Protein AF-W7E4Y6-F1 (afdb_monomer_lite)

Foldseek 3Di:
DDDDDDDDDDDDDDDDDDPDPDDPDPDPPDPPQPADPDAWPVCVVVVHDFCRGPPATPVCVVVVHDGHHDDPPVVVVVVVVVVVVVVVVVVVVVVVVVVVVVVVVVVVVVVVVVPPPPDPDDVVVVVVVVVVVVVVVVVVPD

InterPro domains:
  IPR001138 Zn(2)Cys(6) fungal-type DNA-binding domain [PF00172] (38-75)
  IPR001138 Zn(2)Cys(6) fungal-type DNA-binding domain [PS50048] (39-69)
  IPR001138 Zn(2)Cys(6) fungal-type DNA-binding domain [SM00066] (34-78)
  IPR001138 Zn(2)Cys(6) fungal-type DNA-binding domain [cd00067] (36-59)
  IPR036864 Zn(2)-C6 fungal-type DNA-binding domain superfamily [G3DSA:4.10.240.10] (31-83)
  IPR036864 Zn(2)-C6 fungal-type DNA-binding domain superfamily [SSF57701] (33-73)

pLDDT: mean 73.57, std 16.07, range [37.97, 97.25]

Radius of gyration: 43.71 Å; chains: 1; bounding box: 119×36×111 Å

Sequence (142 aa):
MESRSRPGAKVATPRLRRPNQQTVLPKPPRIRSETVDKACNRCRKRKTKCSRTRPRCINGGMQDLKCSYDEKRSNRLKEFINLIIIIYTLTTLLNGVSVDLETSRKRIKDALKDFKDDTPLTPSVLIKLISKRLRRALYFYK

Organism: Bipolaris victoriae (strain FI3) (NCBI:txid930091)

Structure (mmCIF, N/CA/C/O backbone):
data_AF-W7E4Y6-F1
#
_entry.id   AF-W7E4Y6-F1
#
loop_
_atom_site.group_PDB
_atom_site.id
_atom_site.type_symbol
_atom_site.label_atom_id
_atom_site.label_alt_id
_atom_site.label_comp_id
_atom_site.label_asym_id
_atom_site.label_entity_id
_atom_site.label_seq_id
_atom_site.pdbx_PDB_ins_code
_atom_site.Cartn_x
_atom_site.Cartn_y
_atom_site.Cartn_z
_atom_site.occupancy
_atom_site.B_iso_or_equiv
_atom_site.auth_seq_id
_atom_site.auth_comp_id
_atom_site.auth_asym_id
_atom_site.auth_atom_id
_atom_site.pdbx_PDB_model_num
ATOM 1 N N . MET A 1 1 ? 70.307 7.170 -49.852 1.00 37.97 1 MET A N 1
ATOM 2 C CA . MET A 1 1 ? 69.498 8.260 -49.266 1.00 37.97 1 MET A CA 1
ATOM 3 C C . MET A 1 1 ? 68.071 8.101 -49.769 1.00 37.97 1 MET A C 1
ATOM 5 O O . MET A 1 1 ? 67.833 8.299 -50.951 1.00 37.97 1 MET A O 1
ATOM 9 N N . GLU A 1 2 ? 67.166 7.639 -48.905 1.00 46.28 2 GLU A N 1
ATOM 10 C CA . GLU A 1 2 ? 65.756 7.360 -49.218 1.00 46.28 2 GLU A CA 1
ATOM 11 C C . GLU A 1 2 ? 64.914 8.635 -49.347 1.00 46.28 2 GLU A C 1
ATOM 13 O O . GLU A 1 2 ? 64.862 9.474 -48.445 1.00 46.28 2 GLU A O 1
ATOM 18 N N . SER A 1 3 ? 64.205 8.751 -50.466 1.00 45.22 3 SER A N 1
ATOM 19 C CA . SER A 1 3 ? 63.236 9.800 -50.769 1.00 45.22 3 SER A CA 1
ATOM 20 C C . SER A 1 3 ? 61.889 9.499 -50.100 1.00 45.22 3 SER A C 1
ATOM 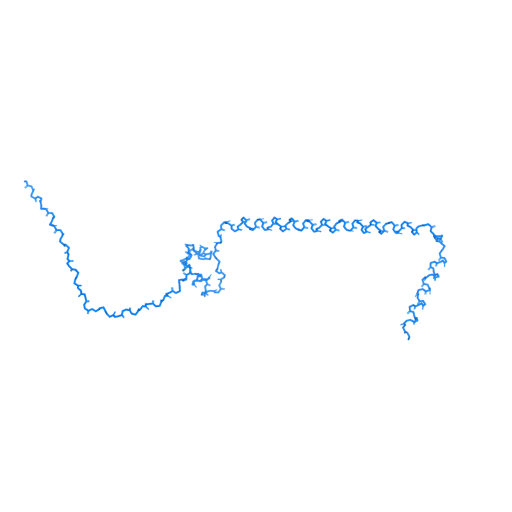22 O O . SER A 1 3 ? 61.088 8.689 -50.565 1.00 45.22 3 SER A O 1
ATOM 24 N N . ARG A 1 4 ? 61.612 10.180 -48.981 1.00 51.44 4 ARG A N 1
ATOM 25 C CA . ARG A 1 4 ? 60.307 10.136 -48.303 1.00 51.44 4 ARG A CA 1
ATOM 26 C C . ARG A 1 4 ? 59.247 10.854 -49.145 1.00 51.44 4 ARG A C 1
ATOM 28 O O . ARG A 1 4 ? 59.240 12.081 -49.233 1.00 51.44 4 ARG A O 1
ATOM 35 N N . SER A 1 5 ? 58.333 10.088 -49.733 1.00 58.53 5 SER A N 1
ATOM 36 C CA . SER A 1 5 ? 57.146 10.607 -50.423 1.00 58.53 5 SER A CA 1
ATOM 37 C C . SER A 1 5 ? 56.199 11.281 -49.421 1.00 58.53 5 SER A C 1
ATOM 39 O O . SER A 1 5 ? 55.774 10.661 -48.445 1.00 58.53 5 SER A O 1
ATOM 41 N N . ARG A 1 6 ? 55.881 12.565 -49.635 1.00 63.62 6 ARG A N 1
ATOM 42 C CA . ARG A 1 6 ? 54.922 13.318 -48.807 1.00 63.62 6 ARG A CA 1
ATOM 43 C C . ARG A 1 6 ? 53.494 12.788 -49.027 1.00 63.62 6 ARG A C 1
ATOM 45 O O . ARG A 1 6 ? 53.121 12.569 -50.178 1.00 63.62 6 ARG A O 1
ATOM 52 N N . PRO A 1 7 ? 52.658 12.649 -47.982 1.00 59.62 7 PRO A N 1
ATOM 53 C CA . PRO A 1 7 ? 51.240 12.353 -48.163 1.00 59.62 7 PRO A CA 1
ATOM 54 C C . PRO A 1 7 ? 50.543 13.539 -48.845 1.00 59.62 7 PRO A C 1
ATOM 56 O O . PRO A 1 7 ? 50.613 14.666 -48.355 1.00 59.62 7 PRO A O 1
ATOM 59 N N . GLY A 1 8 ? 49.892 13.288 -49.982 1.00 64.75 8 GLY A N 1
ATOM 60 C CA . GLY A 1 8 ? 49.150 14.294 -50.744 1.00 64.75 8 GLY A CA 1
ATOM 61 C C . GLY A 1 8 ? 48.036 14.964 -49.928 1.00 64.75 8 GLY A C 1
ATOM 62 O O . GLY A 1 8 ? 47.404 14.341 -49.070 1.00 64.75 8 GLY A O 1
ATOM 63 N N . ALA A 1 9 ? 47.801 16.250 -50.194 1.00 74.19 9 ALA A N 1
ATOM 64 C CA . ALA A 1 9 ? 46.761 17.040 -49.544 1.00 74.19 9 ALA A CA 1
ATOM 65 C C . ALA A 1 9 ? 45.365 16.446 -49.813 1.00 74.19 9 ALA A C 1
ATOM 67 O O . ALA A 1 9 ? 44.990 16.194 -50.958 1.00 74.19 9 ALA A O 1
ATOM 68 N N . LYS A 1 10 ? 44.575 16.230 -48.754 1.00 69.81 10 LYS A N 1
ATOM 69 C CA . LYS A 1 10 ? 43.187 15.764 -48.869 1.00 69.81 10 LYS A CA 1
ATOM 70 C C . LYS A 1 10 ? 42.288 16.942 -49.239 1.00 69.81 10 LYS A C 1
ATOM 72 O O . LYS A 1 10 ? 42.094 17.844 -48.430 1.00 69.81 10 LYS A O 1
ATOM 77 N N . VAL A 1 11 ? 41.727 16.914 -50.444 1.00 76.50 11 VAL A N 1
ATOM 78 C CA . VAL A 1 11 ? 40.725 17.888 -50.901 1.00 76.50 11 VAL A CA 1
ATOM 79 C C . VAL A 1 11 ? 39.331 17.387 -50.522 1.00 76.50 11 VAL A C 1
ATOM 81 O O . VAL A 1 11 ? 39.008 16.215 -50.721 1.00 76.50 11 VAL A O 1
ATOM 84 N N . ALA A 1 12 ? 38.498 18.263 -49.958 1.00 76.88 12 ALA A N 1
ATOM 85 C CA . ALA A 1 12 ? 37.104 17.946 -49.665 1.00 76.88 12 ALA A CA 1
ATOM 86 C C . ALA A 1 12 ? 36.326 17.753 -50.977 1.00 76.88 12 ALA A C 1
ATOM 88 O O . ALA A 1 12 ? 36.224 18.671 -51.787 1.00 76.88 12 ALA A O 1
ATOM 89 N N . THR A 1 13 ? 35.764 16.565 -51.193 1.00 71.31 13 THR A N 1
ATOM 90 C CA . THR A 1 13 ? 34.900 16.290 -52.347 1.00 71.31 13 THR A CA 1
ATOM 91 C C . THR A 1 13 ? 33.547 16.998 -52.171 1.00 71.31 13 THR A C 1
ATOM 93 O O . THR A 1 13 ? 32.892 16.805 -51.140 1.00 71.31 13 THR A O 1
ATOM 96 N N . PRO A 1 14 ? 33.085 17.806 -53.146 1.00 77.69 14 PRO A N 1
ATOM 97 C CA . PRO A 1 14 ? 31.767 18.431 -53.097 1.00 77.69 14 PRO A CA 1
ATOM 98 C C . PRO A 1 14 ? 30.652 17.382 -53.029 1.00 77.69 14 PRO A C 1
ATOM 100 O O . PRO A 1 14 ? 30.657 16.391 -53.760 1.00 77.69 14 PRO A O 1
ATOM 103 N N . ARG A 1 15 ? 29.669 17.593 -52.147 1.00 71.00 15 ARG A N 1
ATOM 104 C CA . ARG A 1 15 ? 28.521 16.687 -52.016 1.00 71.00 15 ARG A CA 1
ATOM 105 C C . ARG A 1 15 ? 27.654 16.771 -53.276 1.00 71.00 15 ARG A C 1
ATOM 107 O O . ARG A 1 15 ? 26.927 17.746 -53.450 1.00 71.00 15 ARG A O 1
ATOM 114 N N . LEU A 1 16 ? 27.688 15.738 -54.119 1.00 71.31 16 LEU A N 1
ATOM 115 C CA . LEU A 1 16 ? 26.739 15.584 -55.225 1.00 71.31 16 LEU A CA 1
ATOM 116 C C . LEU A 1 16 ? 25.310 15.506 -54.661 1.00 71.31 16 LEU A C 1
ATOM 118 O O . LEU A 1 16 ? 24.989 14.628 -53.853 1.00 71.31 16 LEU A O 1
ATOM 122 N N . ARG A 1 17 ? 24.447 16.444 -55.068 1.00 64.75 17 ARG A N 1
ATOM 123 C CA . ARG A 1 17 ? 23.012 16.424 -54.753 1.00 64.75 17 ARG A CA 1
ATOM 124 C C . ARG A 1 17 ? 22.405 15.197 -55.437 1.00 64.75 17 ARG A C 1
ATOM 126 O O . ARG A 1 17 ? 22.315 15.157 -56.658 1.00 64.75 17 ARG A O 1
ATOM 133 N N . ARG A 1 18 ? 22.003 14.184 -54.663 1.00 65.25 18 ARG A N 1
ATOM 134 C CA . ARG A 1 18 ? 21.242 13.044 -55.197 1.00 65.25 18 ARG A CA 1
ATOM 135 C C . ARG A 1 18 ? 19.856 13.532 -55.648 1.00 65.25 18 ARG A C 1
ATOM 137 O O . ARG A 1 18 ? 19.141 14.082 -54.805 1.00 65.25 18 ARG A O 1
ATOM 144 N N . PRO A 1 19 ? 19.439 13.309 -56.906 1.00 57.91 19 PRO A N 1
ATOM 145 C CA . PRO A 1 19 ? 18.101 13.649 -57.373 1.00 57.91 19 PRO A CA 1
ATOM 146 C C . PRO A 1 19 ? 17.118 12.552 -56.951 1.00 57.91 19 PRO A C 1
ATOM 148 O O . PRO A 1 19 ? 16.643 11.784 -57.774 1.00 57.91 19 PRO A O 1
ATOM 151 N N . ASN A 1 20 ? 16.872 12.422 -55.645 1.00 55.16 20 ASN A N 1
ATOM 152 C CA . ASN A 1 20 ? 15.672 11.757 -55.137 1.00 55.16 20 ASN A CA 1
ATOM 153 C C . ASN A 1 20 ? 15.458 12.088 -53.653 1.00 55.16 20 ASN A C 1
ATOM 155 O O . ASN A 1 20 ? 15.542 11.230 -52.776 1.00 55.16 20 ASN A O 1
ATOM 159 N N . GLN A 1 21 ? 15.223 13.363 -53.345 1.00 57.75 21 GLN A N 1
ATOM 160 C CA . GLN A 1 21 ? 14.550 13.717 -52.096 1.00 57.75 21 GLN A CA 1
ATOM 161 C C . GLN A 1 21 ? 13.046 13.610 -52.339 1.00 57.75 21 GLN A C 1
ATOM 163 O O . GLN A 1 21 ? 12.334 14.607 -52.378 1.00 57.75 21 GLN A O 1
ATOM 168 N N . GLN A 1 22 ? 12.581 12.375 -52.550 1.00 54.44 22 GLN A N 1
ATOM 169 C CA . GLN A 1 22 ? 11.174 12.054 -52.384 1.00 54.44 22 GLN A CA 1
ATOM 170 C C . GLN A 1 22 ? 10.773 12.465 -50.972 1.00 54.44 22 GLN A C 1
ATOM 172 O O . GLN A 1 22 ? 11.408 12.093 -49.984 1.00 54.44 22 GLN A O 1
ATOM 177 N N . THR A 1 23 ? 9.742 13.292 -50.939 1.00 56.50 23 THR A N 1
ATOM 178 C CA . THR A 1 23 ? 8.997 13.822 -49.810 1.00 56.50 23 THR A CA 1
ATOM 179 C C . THR A 1 23 ? 8.920 12.803 -48.673 1.00 56.50 23 THR A C 1
ATOM 181 O O . THR A 1 23 ? 8.061 11.923 -48.657 1.00 56.50 23 THR A O 1
ATOM 184 N N . VAL A 1 24 ? 9.837 12.893 -47.704 1.00 55.28 24 VAL A N 1
ATOM 185 C CA . VAL A 1 24 ? 9.720 12.121 -46.467 1.00 55.28 24 VAL A CA 1
ATOM 186 C C . VAL A 1 24 ? 8.616 12.795 -45.670 1.00 55.28 24 VAL A C 1
ATOM 188 O O . VAL A 1 24 ? 8.847 13.797 -44.995 1.00 55.28 24 VAL A O 1
ATOM 191 N N . LEU A 1 25 ? 7.403 12.258 -45.804 1.00 64.31 25 LEU A N 1
ATOM 192 C CA . LEU A 1 25 ? 6.271 12.548 -44.932 1.00 64.31 25 LEU A CA 1
ATOM 193 C C . LEU A 1 25 ? 6.784 12.601 -43.478 1.00 64.31 25 LEU A C 1
ATOM 1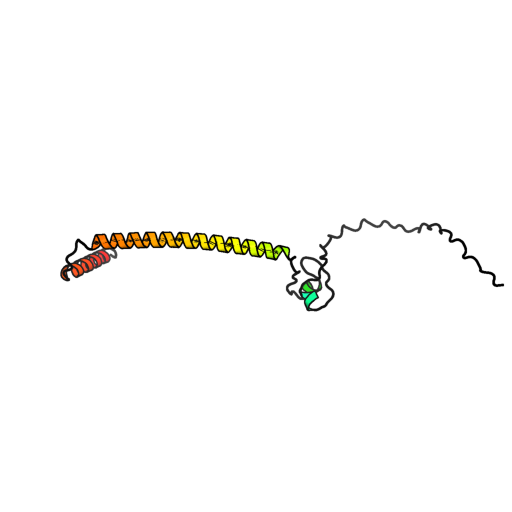95 O O . LEU A 1 25 ? 7.543 11.698 -43.095 1.00 64.31 25 LEU A O 1
ATOM 199 N N . PRO A 1 26 ? 6.432 13.616 -42.663 1.00 58.03 26 PRO A N 1
ATOM 200 C CA . PRO A 1 26 ? 6.857 13.656 -41.272 1.00 58.03 26 PRO A CA 1
ATOM 201 C C . PRO A 1 26 ? 6.419 12.356 -40.604 1.00 58.03 26 PRO A C 1
ATOM 203 O O . PRO A 1 26 ? 5.233 12.057 -40.474 1.00 58.03 26 PRO A O 1
ATOM 206 N N . LYS A 1 27 ? 7.412 11.541 -40.242 1.00 61.69 27 LYS A N 1
ATOM 207 C CA . LYS A 1 27 ? 7.200 10.281 -39.539 1.00 61.69 27 LYS A CA 1
ATOM 208 C C . LYS A 1 27 ? 6.370 10.616 -38.297 1.00 61.69 27 LYS A C 1
ATOM 210 O O . LYS A 1 27 ? 6.805 11.497 -37.549 1.00 61.69 27 LYS A O 1
ATOM 215 N N . PRO A 1 28 ? 5.210 9.971 -38.073 1.00 61.31 28 PRO A N 1
ATOM 216 C CA . PRO A 1 28 ? 4.372 10.299 -36.930 1.00 61.31 28 PRO A CA 1
ATOM 217 C C . PRO A 1 28 ? 5.225 10.219 -35.661 1.00 61.31 28 PRO A C 1
ATOM 219 O O . PRO A 1 28 ? 6.093 9.333 -35.578 1.00 61.31 28 PRO A O 1
ATOM 222 N N . PRO A 1 29 ? 5.050 11.150 -34.705 1.00 60.00 29 PRO A N 1
ATOM 223 C CA . PRO A 1 29 ? 5.835 11.162 -33.485 1.00 60.00 29 PRO A CA 1
ATOM 224 C C . PRO A 1 29 ? 5.677 9.797 -32.832 1.00 60.00 29 PRO A C 1
ATOM 226 O O . PRO A 1 29 ? 4.599 9.423 -32.375 1.00 60.00 29 PRO A O 1
ATOM 229 N N . ARG A 1 30 ? 6.756 9.006 -32.844 1.00 60.03 30 ARG A N 1
ATOM 230 C CA . ARG A 1 30 ? 6.790 7.750 -32.105 1.00 60.03 30 ARG A CA 1
ATOM 231 C C . ARG A 1 30 ? 6.505 8.132 -30.664 1.00 60.03 30 ARG A C 1
ATOM 233 O O . ARG A 1 30 ? 7.312 8.853 -30.076 1.00 60.03 30 ARG A O 1
ATOM 240 N N . ILE A 1 31 ? 5.370 7.674 -30.134 1.00 54.72 31 ILE A N 1
ATOM 241 C CA . ILE A 1 31 ? 5.071 7.704 -28.704 1.00 54.72 31 ILE A CA 1
ATOM 242 C C . ILE A 1 31 ? 6.320 7.134 -28.046 1.00 54.72 31 ILE A C 1
ATOM 244 O O . ILE A 1 31 ? 6.647 5.960 -28.235 1.00 54.72 31 ILE A O 1
ATOM 248 N N . ARG A 1 32 ? 7.111 8.006 -27.415 1.00 52.25 32 ARG A N 1
ATOM 249 C CA . ARG A 1 32 ? 8.377 7.617 -26.807 1.00 52.25 32 ARG A CA 1
ATOM 250 C C . ARG A 1 32 ? 7.995 6.705 -25.658 1.00 52.25 32 ARG A C 1
ATOM 252 O O . ARG A 1 32 ? 7.616 7.181 -24.596 1.00 52.25 32 ARG A O 1
ATOM 259 N N . SER A 1 33 ? 8.035 5.394 -25.888 1.00 59.06 33 SER A N 1
ATOM 260 C CA . SER A 1 33 ? 7.956 4.431 -24.803 1.00 59.06 33 SER A CA 1
ATOM 261 C C . SER A 1 33 ? 9.085 4.795 -23.854 1.00 59.06 33 SER A C 1
ATOM 263 O O . SER A 1 33 ? 10.243 4.780 -24.274 1.00 59.06 33 SER A O 1
ATOM 265 N N . GLU A 1 34 ? 8.750 5.184 -22.631 1.00 63.41 34 GLU A N 1
ATOM 266 C CA . GLU A 1 34 ? 9.721 5.532 -21.602 1.00 63.41 34 GLU A CA 1
ATOM 267 C C . GLU A 1 34 ? 10.714 4.369 -21.467 1.00 63.41 34 GLU A C 1
ATOM 269 O O . GLU A 1 34 ? 10.371 3.281 -20.991 1.00 63.41 34 GLU A O 1
ATOM 274 N N . THR A 1 35 ? 11.926 4.551 -21.991 1.00 66.00 35 THR A N 1
ATOM 275 C CA . THR A 1 35 ? 12.969 3.531 -21.933 1.00 66.00 35 THR A CA 1
ATOM 276 C C . THR A 1 35 ? 13.655 3.642 -20.588 1.00 66.00 35 THR A C 1
ATOM 278 O O . THR A 1 35 ? 14.185 4.694 -20.242 1.00 66.00 35 THR A O 1
ATOM 281 N N . VAL A 1 36 ? 13.649 2.558 -19.821 1.00 70.50 36 VAL A N 1
ATOM 282 C CA . VAL A 1 36 ? 14.334 2.511 -18.524 1.00 70.50 36 VAL A CA 1
ATOM 283 C C . VAL A 1 36 ? 15.810 2.187 -18.752 1.00 70.50 36 VAL A C 1
ATOM 285 O O . VAL A 1 36 ? 16.126 1.331 -19.569 1.00 70.50 36 VAL A O 1
ATOM 288 N N . ASP A 1 37 ? 16.736 2.790 -18.008 1.00 74.12 37 ASP A N 1
ATOM 289 C CA . ASP A 1 37 ? 18.170 2.468 -18.148 1.00 74.12 37 ASP A CA 1
ATOM 290 C C . ASP A 1 37 ? 18.513 1.060 -17.644 1.00 74.12 37 ASP A C 1
ATOM 292 O O . ASP A 1 37 ? 19.467 0.422 -18.092 1.00 74.12 37 ASP A O 1
ATOM 296 N N . LYS A 1 38 ? 17.711 0.543 -16.709 1.00 83.06 38 LYS A N 1
ATOM 297 C CA . LYS A 1 38 ? 17.919 -0.756 -16.070 1.00 83.06 38 LYS A CA 1
ATOM 298 C C . LYS A 1 38 ? 17.040 -1.830 -16.697 1.00 83.06 38 LYS A C 1
ATOM 300 O O . LYS A 1 38 ? 15.873 -1.608 -17.009 1.00 83.06 38 LYS A O 1
ATOM 305 N N . ALA A 1 39 ? 17.603 -3.028 -16.835 1.00 89.19 39 ALA A N 1
ATOM 306 C CA . ALA A 1 39 ? 16.827 -4.219 -17.158 1.00 89.19 39 ALA A CA 1
ATOM 307 C C . ALA A 1 39 ? 15.820 -4.524 -16.036 1.00 89.19 39 ALA A C 1
ATOM 309 O O . ALA A 1 39 ? 16.111 -4.295 -14.862 1.00 89.19 39 ALA A O 1
ATOM 310 N N . CYS A 1 40 ? 14.658 -5.078 -16.388 1.00 90.00 40 CYS A N 1
ATOM 311 C CA . CYS A 1 40 ? 13.704 -5.557 -15.392 1.00 90.00 40 CYS A CA 1
ATOM 312 C C . CYS A 1 40 ? 14.300 -6.712 -14.567 1.00 90.00 40 CYS A C 1
ATOM 314 O O . CYS A 1 40 ? 15.212 -7.422 -15.011 1.00 90.00 40 CYS A O 1
ATOM 316 N N . ASN A 1 41 ? 13.739 -6.951 -13.383 1.00 88.56 41 ASN A N 1
ATOM 317 C CA . ASN A 1 41 ? 14.237 -7.934 -12.418 1.00 88.56 41 ASN A CA 1
ATOM 318 C C . ASN A 1 41 ? 14.295 -9.344 -12.998 1.00 88.56 41 ASN A C 1
ATOM 320 O O . ASN A 1 41 ? 15.206 -10.116 -12.707 1.00 88.56 41 ASN A O 1
ATOM 324 N N . ARG A 1 42 ? 13.355 -9.668 -13.883 1.00 88.62 42 ARG A N 1
ATOM 325 C CA . ARG A 1 42 ? 13.284 -10.965 -14.545 1.00 88.62 42 ARG A CA 1
ATOM 326 C C . ARG A 1 42 ? 14.394 -11.166 -15.568 1.00 88.62 42 ARG A C 1
ATOM 328 O O . ARG A 1 42 ? 15.086 -12.177 -15.511 1.00 88.62 42 ARG A O 1
ATOM 335 N N . CYS A 1 43 ? 14.588 -10.206 -16.471 1.00 90.25 43 CYS A N 1
ATOM 336 C CA . CYS A 1 43 ? 15.681 -10.250 -17.441 1.00 90.25 43 CYS A CA 1
ATOM 337 C C . CYS A 1 43 ? 17.041 -10.262 -16.737 1.00 90.25 43 CYS A C 1
ATOM 339 O O . CYS A 1 43 ? 17.937 -10.965 -17.192 1.00 90.25 43 CYS A O 1
ATOM 341 N N . ARG A 1 44 ? 17.175 -9.557 -15.602 1.00 89.38 44 ARG A N 1
ATOM 342 C CA . ARG A 1 44 ? 18.387 -9.601 -14.776 1.00 89.38 44 ARG A CA 1
ATOM 343 C C . ARG A 1 44 ? 18.624 -10.990 -14.181 1.00 89.38 44 ARG A C 1
ATOM 345 O O . ARG A 1 44 ? 19.712 -11.526 -14.346 1.00 89.38 44 ARG A O 1
ATOM 352 N N . LYS A 1 45 ? 17.605 -11.597 -13.558 1.00 88.69 45 LYS A N 1
ATOM 353 C CA . LYS A 1 45 ? 17.681 -12.962 -13.001 1.00 88.69 45 LYS A CA 1
ATOM 354 C C . LYS A 1 45 ? 17.996 -14.012 -14.071 1.00 88.69 45 LYS A C 1
ATOM 356 O O . LYS A 1 45 ? 18.809 -14.892 -13.833 1.00 88.69 45 LYS A O 1
ATOM 361 N N . ARG A 1 46 ? 17.389 -13.894 -15.256 1.00 88.94 46 ARG A N 1
ATOM 362 C CA . ARG A 1 46 ? 17.610 -14.807 -16.390 1.00 88.94 46 ARG A CA 1
ATOM 363 C C . ARG A 1 46 ? 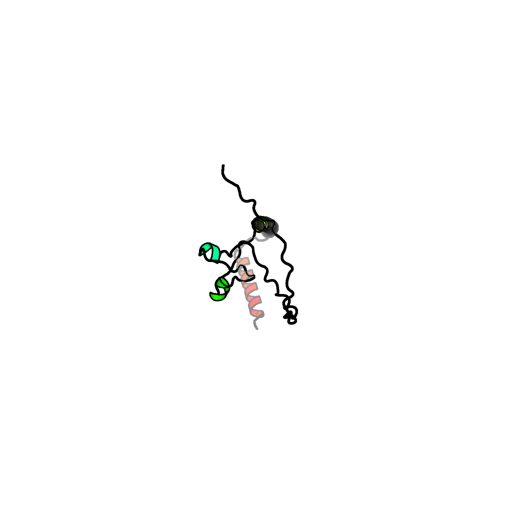18.861 -14.487 -17.216 1.00 88.94 46 ARG A C 1
ATOM 365 O O . ARG A 1 46 ? 19.153 -15.222 -18.147 1.00 88.94 46 ARG A O 1
ATOM 372 N N . LYS A 1 47 ? 19.570 -13.391 -16.915 1.00 89.12 47 LYS A N 1
ATOM 373 C CA . LYS A 1 47 ? 20.721 -12.885 -17.686 1.00 89.12 47 LYS A CA 1
ATOM 374 C C . LYS A 1 47 ? 20.438 -12.722 -19.194 1.00 89.12 47 LYS A C 1
ATOM 376 O O . LYS A 1 47 ? 21.326 -12.862 -20.023 1.00 89.12 47 LYS A O 1
ATOM 381 N N . THR A 1 48 ? 19.198 -12.389 -19.557 1.00 89.50 48 THR A N 1
ATOM 382 C CA . THR A 1 48 ? 18.763 -12.184 -20.955 1.00 89.50 48 THR A CA 1
ATOM 383 C C . THR A 1 48 ? 18.652 -10.699 -21.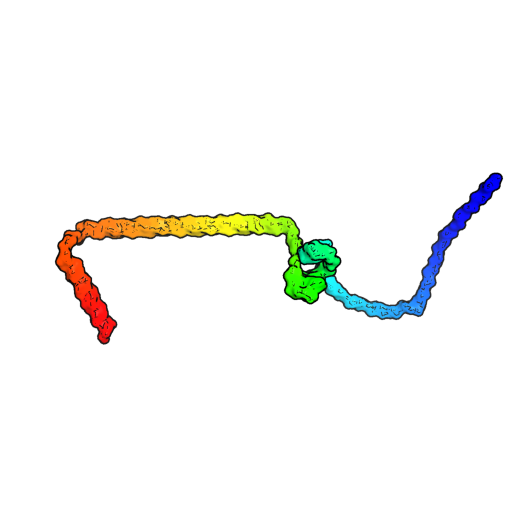302 1.00 89.50 48 THR A C 1
ATOM 385 O O . THR A 1 48 ? 18.330 -9.885 -20.431 1.00 89.50 48 THR A O 1
ATOM 388 N N . LYS A 1 49 ? 18.795 -10.340 -22.586 1.00 88.69 49 LYS A N 1
ATOM 389 C CA . LYS A 1 49 ? 18.603 -8.962 -23.076 1.00 88.69 49 LYS A CA 1
ATOM 390 C C . LYS A 1 49 ? 17.190 -8.450 -22.754 1.00 88.69 49 LYS A C 1
ATOM 392 O O . LYS A 1 49 ? 16.201 -9.088 -23.100 1.00 88.69 49 LYS A O 1
ATOM 397 N N . CYS A 1 50 ? 17.092 -7.299 -22.087 1.00 89.62 50 CYS A N 1
ATOM 398 C CA . CYS A 1 50 ? 15.819 -6.653 -21.751 1.00 89.62 50 CYS A CA 1
ATOM 399 C C . CYS A 1 50 ? 15.483 -5.575 -22.786 1.00 89.62 50 CYS A C 1
ATOM 401 O O . CYS A 1 50 ? 16.349 -4.762 -23.099 1.00 89.62 50 CYS A O 1
ATOM 403 N N . SER A 1 51 ? 14.234 -5.525 -23.262 1.00 88.44 51 SER A N 1
ATOM 404 C CA . SER A 1 51 ? 13.762 -4.453 -24.156 1.00 88.44 51 SER A CA 1
ATOM 405 C C . SER A 1 51 ? 13.585 -3.106 -23.448 1.00 88.44 51 SER A C 1
ATOM 407 O O . SER A 1 51 ? 13.461 -2.087 -24.113 1.00 88.44 51 SER A O 1
ATOM 409 N N . ARG A 1 52 ? 13.552 -3.105 -22.106 1.00 86.25 52 ARG A N 1
ATOM 410 C CA . ARG A 1 52 ? 13.427 -1.921 -21.237 1.00 86.25 52 ARG A CA 1
ATOM 411 C C . ARG A 1 52 ? 12.225 -1.009 -21.533 1.00 86.25 52 ARG A C 1
ATOM 413 O O . ARG A 1 52 ? 12.214 0.149 -21.124 1.00 86.25 52 ARG A O 1
ATOM 420 N N . THR A 1 53 ? 11.207 -1.538 -22.205 1.00 84.69 53 THR A N 1
ATOM 421 C CA . THR A 1 53 ? 9.933 -0.861 -22.466 1.00 84.69 53 THR A CA 1
ATOM 422 C C . THR A 1 53 ? 9.066 -0.858 -21.202 1.00 84.69 53 THR A C 1
ATOM 424 O O . THR A 1 53 ? 9.024 -1.859 -20.471 1.00 84.69 53 THR A O 1
ATOM 427 N N . ARG A 1 54 ? 8.380 0.258 -20.923 1.00 79.62 54 ARG A N 1
ATOM 428 C CA . ARG A 1 54 ? 7.327 0.351 -19.895 1.00 79.62 54 ARG A CA 1
ATOM 429 C C . ARG A 1 54 ? 5.932 0.190 -20.519 1.00 79.62 54 ARG A C 1
ATOM 431 O O . ARG A 1 54 ? 5.762 0.574 -21.672 1.00 79.62 54 ARG A O 1
ATOM 438 N N . PRO A 1 55 ? 4.945 -0.369 -19.789 1.00 77.06 55 PRO A N 1
ATOM 439 C CA . PRO A 1 55 ? 5.020 -0.886 -18.413 1.00 77.06 55 PRO A CA 1
ATOM 440 C C . PRO A 1 55 ? 5.649 -2.286 -18.310 1.00 77.06 55 PRO A C 1
ATOM 442 O O . PRO A 1 55 ? 6.163 -2.658 -17.256 1.00 77.06 55 PRO A O 1
ATOM 445 N N . ARG A 1 56 ? 5.663 -3.058 -19.405 1.00 84.69 56 ARG A N 1
ATOM 446 C CA . ARG A 1 56 ? 6.263 -4.398 -19.470 1.00 84.69 56 ARG A CA 1
ATOM 447 C C . ARG A 1 56 ? 7.329 -4.458 -20.567 1.00 84.69 56 ARG A C 1
ATOM 449 O O . ARG A 1 56 ? 7.144 -3.930 -21.664 1.00 84.69 56 ARG A O 1
ATOM 456 N N . CYS A 1 57 ? 8.442 -5.137 -20.282 1.00 88.12 57 CYS A N 1
ATOM 457 C CA . CYS A 1 57 ? 9.401 -5.500 -21.325 1.00 88.12 57 CYS A CA 1
ATOM 458 C C . CYS A 1 57 ? 8.786 -6.556 -22.260 1.00 88.12 57 CYS A C 1
ATOM 460 O O . CYS A 1 57 ? 7.964 -7.351 -21.810 1.00 88.12 57 CYS A O 1
ATOM 462 N N . ILE A 1 58 ? 9.206 -6.607 -23.525 1.00 86.12 58 ILE A N 1
ATOM 463 C CA . ILE A 1 58 ? 8.677 -7.518 -24.555 1.00 86.12 58 ILE A CA 1
ATOM 464 C C . ILE A 1 58 ? 8.747 -8.971 -24.069 1.00 86.12 58 ILE A C 1
ATOM 466 O O . ILE A 1 58 ? 7.742 -9.670 -24.047 1.00 86.12 58 ILE A O 1
ATOM 470 N N . ASN A 1 59 ? 9.897 -9.391 -23.539 1.00 82.12 59 ASN A N 1
ATOM 471 C CA . ASN A 1 59 ? 10.082 -10.741 -22.990 1.00 82.12 59 ASN A CA 1
ATOM 472 C C . ASN A 1 59 ? 9.162 -11.039 -21.789 1.00 82.12 59 ASN A C 1
ATOM 474 O O . ASN A 1 59 ? 8.869 -12.196 -21.490 1.00 82.12 59 ASN A O 1
ATOM 478 N N . GLY A 1 60 ? 8.770 -9.998 -21.049 1.00 80.50 60 GLY A N 1
ATOM 479 C CA . GLY A 1 60 ? 7.831 -10.080 -19.934 1.00 80.50 60 GLY A CA 1
ATOM 480 C C . GLY A 1 60 ? 6.382 -10.172 -20.402 1.00 80.50 60 GLY A C 1
ATOM 481 O O . GLY A 1 60 ? 5.636 -10.964 -19.843 1.00 80.50 60 GLY A O 1
ATOM 482 N N . GLY A 1 61 ? 6.017 -9.410 -21.438 1.00 80.12 61 GLY A N 1
ATOM 483 C CA . GLY A 1 61 ? 4.698 -9.460 -22.068 1.00 80.12 61 GLY A CA 1
ATOM 484 C C . GLY A 1 61 ? 4.417 -10.810 -22.723 1.00 80.12 61 GLY A C 1
ATOM 485 O O . GLY A 1 61 ? 3.385 -11.397 -22.454 1.00 80.12 61 GLY A O 1
ATOM 486 N N . MET A 1 62 ? 5.379 -11.362 -23.467 1.00 74.50 62 MET A N 1
ATOM 487 C CA . MET A 1 62 ? 5.213 -12.641 -24.182 1.00 74.50 62 MET A CA 1
ATOM 488 C C . MET A 1 62 ? 4.984 -13.862 -23.284 1.00 74.50 62 MET A C 1
ATOM 490 O O . MET A 1 62 ? 4.629 -14.924 -23.773 1.00 74.50 62 MET A O 1
ATOM 494 N N . GLN A 1 63 ? 5.278 -13.759 -21.990 1.00 73.38 63 GLN A N 1
ATOM 495 C CA . GLN A 1 63 ? 5.180 -14.889 -21.065 1.00 73.38 63 GLN A CA 1
ATOM 496 C C . GLN A 1 63 ? 4.155 -14.625 -19.959 1.00 73.38 63 GLN A C 1
ATOM 498 O O . GLN A 1 63 ? 4.161 -15.367 -18.988 1.00 73.38 63 GLN A O 1
ATOM 503 N N . ASP A 1 64 ? 3.390 -13.527 -20.045 1.00 70.31 64 ASP A N 1
ATOM 504 C CA . ASP A 1 64 ? 2.423 -13.047 -19.039 1.00 70.31 64 ASP A CA 1
ATOM 505 C C . ASP A 1 64 ? 2.913 -13.041 -17.585 1.00 70.31 64 ASP A C 1
ATOM 507 O O . ASP A 1 64 ? 2.156 -12.980 -16.618 1.00 70.31 64 ASP A O 1
ATOM 511 N N . LEU A 1 65 ? 4.231 -13.027 -17.411 1.00 74.44 65 LEU A N 1
ATOM 512 C CA . LEU A 1 65 ? 4.871 -13.122 -16.114 1.00 74.44 65 LEU A CA 1
ATOM 513 C C . LEU A 1 65 ? 5.244 -11.732 -15.615 1.00 74.44 65 LEU A C 1
ATOM 515 O O . LEU A 1 65 ? 5.690 -10.865 -16.373 1.00 74.44 65 LEU A O 1
ATOM 519 N N . LYS A 1 66 ? 5.093 -11.538 -14.300 1.00 81.94 66 LYS A N 1
ATOM 520 C CA . LYS A 1 66 ? 5.271 -10.250 -13.618 1.00 81.94 66 LYS A CA 1
ATOM 521 C C . LYS A 1 66 ? 6.594 -9.582 -14.017 1.00 81.94 66 LYS A C 1
ATOM 523 O O . LYS A 1 66 ? 7.682 -9.994 -13.609 1.00 81.94 66 LYS A O 1
ATOM 528 N N . CYS A 1 67 ? 6.496 -8.521 -14.817 1.00 86.06 67 CYS A N 1
ATOM 529 C CA . CYS A 1 67 ? 7.620 -7.681 -15.207 1.00 86.06 67 CYS A CA 1
ATOM 530 C C . CYS A 1 67 ? 7.718 -6.508 -14.230 1.00 86.06 67 CYS A C 1
ATOM 532 O O . CYS A 1 67 ? 6.994 -5.529 -14.358 1.00 86.06 67 CYS A O 1
ATOM 534 N N . SER A 1 68 ? 8.613 -6.619 -13.251 1.00 85.94 68 SER A N 1
ATOM 535 C CA . SER A 1 68 ? 8.908 -5.554 -12.288 1.00 85.94 68 SER A CA 1
ATOM 536 C C . SER A 1 68 ? 10.314 -5.014 -12.537 1.00 85.94 68 SER A C 1
ATOM 538 O O . SER A 1 68 ? 11.250 -5.780 -12.783 1.00 85.94 68 SER A O 1
ATOM 540 N N . TYR A 1 69 ? 10.449 -3.693 -12.514 1.00 85.50 69 TYR A N 1
ATOM 541 C CA . TYR A 1 69 ? 11.734 -3.004 -12.467 1.00 85.50 69 TYR A CA 1
ATOM 542 C C . TYR A 1 69 ? 12.033 -2.661 -11.007 1.00 85.50 69 TYR A C 1
ATOM 544 O O . TYR A 1 69 ? 11.115 -2.278 -10.285 1.00 85.50 69 TYR A O 1
ATOM 552 N N . ASP A 1 70 ? 13.293 -2.790 -10.581 1.00 74.62 70 ASP A N 1
ATOM 553 C CA . ASP A 1 70 ? 13.708 -2.335 -9.252 1.00 74.62 70 ASP A CA 1
ATOM 554 C C . ASP A 1 70 ? 13.404 -0.844 -9.091 1.00 74.62 70 ASP A C 1
ATOM 556 O O . ASP A 1 70 ? 13.919 0.000 -9.836 1.00 74.62 70 ASP A O 1
ATOM 560 N N . GLU A 1 71 ? 12.588 -0.520 -8.093 1.00 65.62 71 GLU A N 1
ATOM 561 C CA . GLU A 1 71 ? 12.431 0.854 -7.649 1.00 65.62 71 GLU A CA 1
ATOM 562 C C . GLU A 1 71 ? 13.728 1.344 -7.004 1.00 65.62 71 GLU A C 1
ATOM 564 O O . GLU A 1 71 ? 14.458 0.606 -6.332 1.00 65.62 71 GLU A O 1
ATOM 569 N N . LYS A 1 72 ? 14.070 2.609 -7.267 1.00 62.59 72 LYS A N 1
ATOM 570 C CA . LYS A 1 72 ? 15.282 3.222 -6.719 1.00 62.59 72 LYS A CA 1
ATOM 571 C C . LYS A 1 72 ? 15.211 3.194 -5.186 1.00 62.59 72 LYS A C 1
ATOM 573 O O . LYS A 1 72 ? 14.148 3.338 -4.590 1.00 62.59 72 LYS A O 1
ATOM 578 N N . ARG A 1 73 ? 16.384 3.079 -4.553 1.00 58.66 73 ARG A N 1
ATOM 579 C CA . ARG A 1 73 ? 16.601 3.031 -3.093 1.00 58.66 73 ARG A CA 1
ATOM 580 C C . ARG A 1 73 ? 15.829 4.100 -2.295 1.00 58.66 73 ARG A C 1
ATOM 582 O O . ARG A 1 73 ? 15.551 3.856 -1.127 1.00 58.66 73 ARG A O 1
ATOM 589 N N . SER A 1 74 ? 15.443 5.230 -2.903 1.00 60.53 74 SER A N 1
ATOM 590 C CA . SER A 1 74 ? 14.631 6.277 -2.260 1.00 60.53 74 SER A CA 1
ATOM 591 C C . SER A 1 74 ? 13.273 5.788 -1.756 1.00 60.53 74 SER A C 1
ATOM 593 O O . SER A 1 74 ? 12.760 6.345 -0.791 1.00 60.53 74 SER A O 1
ATOM 595 N N . ASN A 1 75 ? 12.694 4.751 -2.365 1.00 62.44 75 ASN A N 1
ATOM 596 C CA . ASN A 1 75 ? 11.389 4.249 -1.940 1.00 62.44 75 ASN A CA 1
ATOM 597 C C . ASN A 1 75 ? 11.455 3.510 -0.604 1.00 62.44 75 ASN A C 1
ATOM 599 O O . ASN A 1 75 ? 10.518 3.616 0.171 1.00 62.44 75 ASN A O 1
ATOM 603 N N . ARG A 1 76 ? 12.597 2.900 -0.260 1.00 71.75 76 ARG A N 1
ATOM 604 C CA . ARG A 1 76 ? 12.764 2.233 1.040 1.00 71.75 76 ARG A CA 1
ATOM 605 C C . ARG A 1 76 ? 12.656 3.213 2.203 1.00 71.75 76 ARG A C 1
ATOM 607 O O . ARG A 1 76 ? 12.018 2.905 3.193 1.00 71.75 76 ARG A O 1
ATOM 614 N N . LEU A 1 77 ? 13.246 4.408 2.087 1.00 80.00 77 LEU A N 1
ATOM 615 C CA . LEU A 1 77 ? 13.127 5.433 3.133 1.00 80.00 77 LEU A CA 1
ATOM 616 C C . LEU A 1 77 ? 11.678 5.904 3.290 1.00 80.00 77 LEU A C 1
ATOM 618 O O . LEU A 1 77 ? 11.212 6.047 4.412 1.00 80.00 77 LEU A O 1
ATOM 622 N N . LYS A 1 78 ? 10.953 6.086 2.178 1.00 81.69 78 LYS A N 1
ATOM 623 C CA . LYS A 1 78 ? 9.520 6.412 2.212 1.00 81.69 78 LYS A CA 1
ATOM 624 C C . LYS A 1 78 ? 8.699 5.291 2.850 1.00 81.69 78 LYS A C 1
ATOM 626 O O . LYS A 1 78 ? 7.832 5.577 3.663 1.00 81.69 78 LYS A O 1
ATOM 631 N N . GLU A 1 79 ? 9.000 4.035 2.529 1.00 84.44 79 GLU A N 1
ATOM 632 C CA . GLU A 1 79 ? 8.390 2.870 3.176 1.00 84.44 79 GLU A CA 1
ATOM 633 C C . GLU A 1 79 ? 8.667 2.866 4.683 1.00 84.44 79 GLU A C 1
ATOM 635 O O . GLU A 1 79 ? 7.728 2.739 5.458 1.00 84.44 79 GLU A O 1
ATOM 640 N N . PHE A 1 80 ? 9.912 3.091 5.118 1.00 88.81 80 PHE A N 1
ATOM 641 C CA . PHE A 1 80 ? 10.252 3.180 6.543 1.00 88.81 80 PHE A CA 1
ATOM 642 C C . PHE A 1 80 ? 9.521 4.323 7.251 1.00 88.81 80 PHE A C 1
ATOM 644 O O . PHE A 1 80 ? 8.980 4.113 8.331 1.00 88.81 80 PHE A O 1
ATOM 651 N N . ILE A 1 81 ? 9.456 5.509 6.643 1.00 91.75 81 ILE A N 1
ATOM 652 C CA . ILE A 1 81 ? 8.713 6.649 7.197 1.00 91.75 81 ILE A CA 1
ATOM 653 C C . ILE A 1 81 ? 7.227 6.301 7.327 1.00 91.75 81 ILE A C 1
ATOM 655 O O . ILE A 1 81 ? 6.639 6.518 8.383 1.00 91.75 81 ILE A O 1
ATOM 659 N N . ASN A 1 82 ? 6.631 5.700 6.296 1.00 92.94 82 ASN A N 1
ATOM 660 C CA . ASN A 1 82 ? 5.233 5.277 6.334 1.00 92.94 82 ASN A CA 1
ATOM 661 C C . ASN A 1 82 ? 4.987 4.230 7.427 1.00 92.94 82 ASN A C 1
ATOM 663 O O . ASN A 1 82 ? 4.001 4.329 8.151 1.00 92.94 82 ASN A O 1
ATOM 667 N N . LEU A 1 83 ? 5.890 3.259 7.587 1.00 94.69 83 LEU A N 1
ATOM 668 C CA . LEU A 1 83 ? 5.801 2.263 8.656 1.00 94.69 83 LEU A CA 1
ATOM 669 C C . LEU A 1 83 ? 5.872 2.914 10.041 1.00 94.69 83 LEU A C 1
ATOM 671 O O . LEU A 1 83 ? 5.073 2.573 10.908 1.00 94.69 83 LEU A O 1
ATOM 675 N N . ILE A 1 84 ? 6.773 3.880 10.239 1.00 95.88 84 ILE A N 1
ATOM 676 C CA . ILE A 1 84 ? 6.884 4.630 11.498 1.00 95.88 84 ILE A CA 1
ATOM 677 C C . ILE A 1 84 ? 5.581 5.383 11.797 1.00 95.88 84 ILE A C 1
ATOM 679 O O . ILE A 1 84 ? 5.080 5.306 12.917 1.00 95.88 84 ILE A O 1
ATOM 683 N N . ILE A 1 85 ? 5.002 6.059 10.800 1.00 96.44 85 ILE A N 1
ATOM 684 C CA . ILE A 1 85 ? 3.721 6.767 10.947 1.00 96.44 85 ILE A CA 1
ATOM 685 C C . ILE A 1 85 ? 2.614 5.787 11.347 1.00 96.44 85 ILE A C 1
ATOM 687 O O . ILE A 1 85 ? 1.884 6.047 12.301 1.00 96.44 85 ILE A O 1
ATOM 691 N N . ILE A 1 86 ? 2.514 4.639 10.671 1.00 96.75 86 ILE A N 1
ATOM 692 C CA . ILE A 1 86 ? 1.506 3.617 10.984 1.00 96.75 86 ILE A CA 1
ATOM 693 C C . ILE A 1 86 ? 1.670 3.130 12.427 1.00 96.75 86 ILE A C 1
ATOM 695 O O . ILE A 1 86 ? 0.702 3.139 13.185 1.00 96.75 86 ILE A O 1
ATOM 699 N N . ILE A 1 87 ? 2.886 2.775 12.845 1.00 97.19 87 ILE A N 1
ATOM 700 C CA . ILE A 1 87 ? 3.158 2.315 14.215 1.00 97.19 87 ILE A CA 1
ATOM 701 C C . ILE A 1 87 ? 2.750 3.378 15.239 1.00 97.19 87 ILE A C 1
ATOM 703 O O . ILE A 1 87 ? 2.084 3.059 16.225 1.00 97.19 87 ILE A O 1
ATOM 707 N N . TYR A 1 88 ? 3.098 4.642 14.994 1.00 97.25 88 TYR A N 1
ATOM 708 C CA . TYR A 1 88 ? 2.708 5.743 15.867 1.00 97.25 88 TYR A CA 1
ATOM 709 C C . TYR A 1 88 ? 1.182 5.866 15.976 1.00 97.25 88 TYR A C 1
ATOM 711 O O . TYR A 1 88 ? 0.647 5.879 17.083 1.00 97.25 88 TYR A O 1
ATOM 719 N N . THR A 1 89 ? 0.464 5.869 14.848 1.00 96.00 89 THR A N 1
ATOM 720 C CA . THR A 1 89 ? -1.007 5.966 14.849 1.00 96.00 89 THR A CA 1
ATOM 721 C C . THR A 1 89 ? -1.671 4.811 15.595 1.00 96.00 89 THR A C 1
ATOM 723 O O . THR A 1 89 ? -2.564 5.044 16.407 1.00 96.00 89 THR A O 1
ATOM 726 N N . LEU A 1 90 ? -1.201 3.577 15.388 1.00 96.38 90 LEU A N 1
ATOM 727 C CA . LEU A 1 90 ? -1.725 2.398 16.077 1.00 96.38 90 LEU A CA 1
ATOM 728 C C . LEU A 1 90 ? -1.486 2.476 17.583 1.00 96.38 90 LEU A C 1
ATOM 730 O O . LEU A 1 90 ? -2.390 2.194 18.364 1.00 96.38 90 LEU A O 1
ATOM 734 N N . THR A 1 91 ? -0.295 2.907 17.992 1.00 96.19 91 THR A N 1
ATOM 735 C CA . THR A 1 91 ? 0.055 3.054 19.409 1.00 96.19 91 THR A CA 1
ATOM 736 C C . THR A 1 91 ? -0.850 4.084 20.086 1.00 96.19 91 THR A C 1
ATOM 738 O O . THR A 1 91 ? -1.394 3.825 21.157 1.00 96.19 91 THR A O 1
ATOM 741 N N . THR A 1 92 ? -1.084 5.227 19.439 1.00 95.69 92 THR A N 1
ATOM 742 C CA . THR A 1 92 ? -1.978 6.273 19.953 1.00 95.69 92 THR A CA 1
ATOM 743 C C . THR A 1 92 ? -3.417 5.780 20.100 1.00 95.69 92 THR A C 1
ATOM 745 O O . THR A 1 92 ? -4.038 6.011 21.137 1.00 95.69 92 THR A O 1
ATOM 748 N N . LEU A 1 93 ? -3.941 5.062 19.102 1.00 95.56 93 LEU A N 1
ATOM 749 C CA . LEU A 1 93 ? -5.295 4.503 19.164 1.00 95.56 93 LEU A CA 1
ATOM 750 C C . LEU A 1 93 ? -5.434 3.463 20.282 1.00 95.56 93 LEU A C 1
ATOM 752 O O . LEU A 1 93 ? -6.399 3.508 21.044 1.00 95.56 93 LEU A O 1
ATOM 756 N N . LEU A 1 94 ? -4.458 2.561 20.420 1.00 95.56 94 LEU A N 1
ATOM 757 C CA . LEU A 1 94 ? -4.456 1.540 21.470 1.00 95.56 94 LEU A CA 1
ATOM 758 C C . LEU A 1 94 ? -4.408 2.158 22.869 1.00 95.56 94 LEU A C 1
ATOM 760 O O . LEU A 1 94 ? -5.156 1.739 23.752 1.00 95.56 94 LEU A O 1
ATOM 764 N N . ASN A 1 95 ? -3.585 3.189 23.060 1.00 93.38 95 ASN A N 1
ATOM 765 C CA . ASN A 1 95 ? -3.527 3.916 24.324 1.00 93.38 95 ASN A CA 1
ATOM 766 C C . ASN A 1 95 ? -4.866 4.591 24.650 1.00 93.38 95 ASN A C 1
ATOM 768 O O . ASN A 1 95 ? -5.315 4.527 25.792 1.00 93.38 95 ASN A O 1
ATOM 772 N N . GLY A 1 96 ? -5.539 5.176 23.653 1.00 90.94 96 GLY A N 1
ATOM 773 C CA . GLY A 1 96 ? -6.869 5.764 23.831 1.00 90.94 96 GLY A CA 1
ATOM 774 C C . GLY A 1 96 ? -7.904 4.745 24.316 1.00 90.94 96 GLY A C 1
ATOM 775 O O . GLY A 1 96 ? -8.585 4.981 25.314 1.00 90.94 96 GLY A O 1
ATOM 776 N N . VAL A 1 97 ? -7.967 3.577 23.670 1.00 92.75 97 VAL A N 1
ATOM 777 C CA . VAL A 1 97 ? -8.872 2.483 24.071 1.00 92.75 97 VAL A CA 1
ATOM 778 C C . VAL A 1 97 ? -8.529 1.953 25.465 1.00 92.75 97 VAL A C 1
ATOM 780 O O . VAL A 1 97 ? -9.426 1.673 26.257 1.00 92.75 97 VAL A O 1
ATOM 783 N N . SER A 1 98 ? -7.241 1.851 25.802 1.00 93.00 98 SER A N 1
ATOM 784 C CA . SER A 1 98 ? -6.810 1.393 27.127 1.00 93.00 98 SER A CA 1
ATOM 785 C C . SER A 1 98 ? -7.297 2.314 28.248 1.00 93.00 98 SER A C 1
ATOM 787 O O . SER A 1 98 ? -7.706 1.831 29.304 1.00 93.00 98 SER A O 1
ATOM 789 N N . VAL A 1 99 ? -7.258 3.633 28.038 1.00 91.25 99 VAL A N 1
ATOM 790 C CA . VAL A 1 99 ? -7.722 4.616 29.029 1.00 91.25 99 VAL A CA 1
ATOM 791 C C . VAL A 1 99 ? -9.239 4.541 29.212 1.00 91.25 99 VAL A C 1
ATOM 793 O O . VAL A 1 99 ? -9.730 4.573 30.346 1.00 91.25 99 VAL A O 1
ATOM 796 N N . ASP A 1 100 ? -9.987 4.404 28.118 1.00 91.00 100 ASP A N 1
ATOM 797 C CA . ASP A 1 100 ? -11.446 4.272 28.164 1.00 91.00 100 ASP A CA 1
ATOM 798 C C . ASP A 1 100 ? -11.891 2.983 28.876 1.00 91.00 100 ASP A C 1
ATOM 800 O O . ASP A 1 100 ? -12.791 3.003 29.723 1.00 91.00 100 ASP A O 1
ATOM 804 N N . LEU A 1 101 ? -11.194 1.871 28.626 1.00 92.12 101 LEU A N 1
ATOM 805 C CA . LEU A 1 101 ? -11.474 0.592 29.275 1.00 92.12 101 LEU A CA 1
ATOM 806 C C . LEU A 1 101 ? -11.204 0.653 30.781 1.00 92.12 101 LEU A C 1
ATOM 808 O O . LEU A 1 101 ? -12.025 0.182 31.569 1.00 92.12 101 LEU A O 1
ATOM 812 N N . GLU A 1 102 ? -10.108 1.284 31.207 1.00 92.81 102 GLU A N 1
ATOM 813 C CA . GLU A 1 102 ? -9.838 1.491 32.634 1.00 92.81 102 GLU A CA 1
ATOM 814 C C . GLU A 1 102 ? -10.865 2.424 33.291 1.00 92.81 102 GLU A C 1
ATOM 816 O O . GLU A 1 102 ? -11.290 2.187 34.425 1.00 92.81 102 GLU A O 1
ATOM 821 N N . THR A 1 103 ? -11.342 3.441 32.573 1.00 91.50 103 THR A N 1
ATOM 822 C CA . THR A 1 103 ? -12.411 4.330 33.054 1.00 91.50 103 THR A CA 1
ATOM 823 C C . THR A 1 103 ? -13.723 3.570 33.230 1.00 91.50 103 THR A C 1
ATOM 825 O O . THR A 1 103 ? -14.360 3.648 34.283 1.00 91.50 103 THR A O 1
ATOM 828 N N . SER A 1 104 ? -14.099 2.770 32.235 1.00 88.00 104 SER A N 1
ATOM 829 C CA . SER A 1 104 ? -15.289 1.918 32.269 1.00 88.00 104 SER A CA 1
ATOM 830 C C . SER A 1 104 ? -15.205 0.879 33.387 1.00 88.00 104 SER A C 1
ATOM 832 O O . SER A 1 104 ? -16.160 0.685 34.140 1.00 88.00 104 SER A O 1
ATOM 834 N N . ARG A 1 105 ? -14.031 0.269 33.578 1.00 93.38 105 ARG A N 1
ATOM 835 C CA . ARG A 1 105 ? -13.765 -0.680 34.664 1.00 93.38 105 ARG A CA 1
ATOM 836 C C . ARG A 1 105 ? -13.942 -0.046 36.041 1.00 93.38 105 ARG A C 1
ATOM 838 O O . ARG A 1 105 ? -14.497 -0.694 36.927 1.00 93.38 105 ARG A O 1
ATOM 845 N N . LYS A 1 106 ? -13.473 1.191 36.237 1.00 91.69 106 LYS A N 1
ATOM 846 C CA . LYS A 1 106 ? -13.670 1.935 37.492 1.00 91.69 106 LYS A CA 1
ATOM 847 C C . LYS A 1 106 ? -15.151 2.211 37.740 1.00 91.69 106 LYS A C 1
ATOM 849 O O . LYS A 1 106 ? -15.648 1.817 38.786 1.00 91.69 106 LYS A O 1
ATOM 854 N N . ARG A 1 107 ? -15.875 2.728 36.738 1.00 88.94 107 ARG A N 1
ATOM 855 C CA . ARG A 1 107 ? -17.328 2.975 36.833 1.00 88.94 107 ARG A CA 1
ATOM 856 C C . ARG A 1 107 ? -18.115 1.725 37.231 1.00 88.94 107 ARG A C 1
ATOM 858 O O . ARG A 1 107 ? -18.984 1.799 38.089 1.00 88.94 107 ARG A O 1
ATOM 865 N N . ILE A 1 108 ? -17.789 0.570 36.643 1.00 89.25 108 ILE A N 1
ATOM 866 C CA . ILE A 1 108 ? -18.427 -0.709 36.995 1.00 89.25 108 ILE A CA 1
ATOM 867 C C . ILE A 1 108 ? -18.118 -1.093 38.447 1.00 89.25 108 ILE A C 1
ATOM 869 O O . ILE A 1 108 ? -19.012 -1.526 39.168 1.00 89.25 108 ILE A O 1
ATOM 873 N N . LYS A 1 109 ? -16.865 -0.948 38.893 1.00 90.50 109 LYS A N 1
ATOM 874 C CA . LYS A 1 109 ? -16.478 -1.260 40.278 1.00 90.50 109 LYS A CA 1
ATOM 875 C C . LYS A 1 109 ? -17.173 -0.359 41.293 1.00 90.50 109 LYS A C 1
ATOM 877 O O . LYS A 1 109 ? -17.563 -0.865 42.339 1.00 90.50 109 LYS A O 1
ATOM 882 N N . ASP A 1 110 ? -17.309 0.926 40.989 1.00 90.31 110 ASP A N 1
ATOM 883 C CA . ASP A 1 110 ? -17.975 1.887 41.868 1.00 90.31 110 ASP A CA 1
ATOM 884 C C . ASP A 1 110 ? -19.471 1.569 41.960 1.00 90.31 110 ASP A C 1
ATOM 886 O O . ASP A 1 110 ? -19.967 1.336 43.057 1.00 90.31 110 ASP A O 1
ATOM 890 N N . ALA A 1 111 ? -20.142 1.351 40.821 1.00 86.88 111 ALA A N 1
ATOM 891 C CA . ALA A 1 111 ? -21.537 0.911 40.810 1.00 86.88 111 ALA A CA 1
ATOM 892 C C . ALA A 1 111 ? -21.745 -0.391 41.609 1.00 86.88 111 ALA A C 1
ATOM 894 O O . ALA A 1 111 ? -22.709 -0.512 42.354 1.00 86.88 111 ALA A O 1
ATOM 895 N N . LEU A 1 112 ? -20.834 -1.369 41.503 1.00 83.62 112 LEU A N 1
ATOM 896 C CA . LEU A 1 112 ? -20.907 -2.614 42.281 1.00 83.62 112 LEU A CA 1
ATOM 897 C C . LEU A 1 112 ? -20.684 -2.421 43.789 1.00 83.62 112 LEU A C 1
ATOM 899 O O . LEU A 1 112 ? -21.143 -3.261 44.564 1.00 83.62 112 LEU A O 1
ATOM 903 N N . LYS A 1 113 ? -19.960 -1.378 44.214 1.00 82.44 113 LYS A N 1
ATOM 904 C CA . LYS A 1 113 ? -19.811 -1.046 45.638 1.00 82.44 113 LYS A CA 1
ATOM 905 C C . LYS A 1 113 ? -21.098 -0.456 46.196 1.00 82.44 113 LYS A C 1
ATOM 907 O O . LYS A 1 113 ? -21.507 -0.891 47.266 1.00 82.44 113 LYS A O 1
ATOM 912 N N . ASP A 1 114 ? -21.760 0.421 45.446 1.00 76.25 114 ASP A N 1
ATOM 913 C CA . ASP A 1 114 ? -23.022 1.045 45.866 1.00 76.25 114 ASP A CA 1
ATOM 914 C C . ASP A 1 114 ? -24.130 0.003 46.126 1.00 76.25 114 ASP A C 1
ATOM 916 O O . ASP A 1 114 ? -24.985 0.190 46.984 1.00 76.25 114 ASP A O 1
ATOM 920 N N . PHE A 1 115 ? -24.094 -1.149 45.444 1.00 65.12 115 PHE A N 1
ATOM 921 C CA . PHE A 1 115 ? -25.057 -2.239 45.657 1.00 65.12 115 PHE A CA 1
ATOM 922 C C . PHE A 1 115 ? -24.784 -3.130 46.883 1.00 65.12 115 PHE A C 1
ATOM 924 O O . PHE A 1 115 ? -25.606 -4.003 47.171 1.00 65.12 115 PHE A O 1
ATOM 931 N N . LYS A 1 116 ? -23.654 -2.988 47.590 1.00 59.56 116 LYS A N 1
ATOM 932 C CA . LYS A 1 116 ? -23.309 -3.899 48.699 1.00 59.56 116 LYS A CA 1
ATOM 933 C C . LYS A 1 116 ? -23.968 -3.571 50.041 1.00 59.56 116 LYS A C 1
ATOM 935 O O . LYS A 1 116 ? -23.949 -4.452 50.898 1.00 59.56 116 LYS A O 1
ATOM 940 N N . ASP A 1 117 ? -24.594 -2.405 50.201 1.00 57.66 117 ASP A N 1
ATOM 941 C CA . ASP A 1 117 ? -25.089 -1.968 51.516 1.00 57.66 117 ASP A CA 1
ATOM 942 C C . ASP A 1 117 ? -26.601 -2.172 51.766 1.00 57.66 117 ASP A C 1
ATOM 944 O O . ASP A 1 117 ? -27.011 -2.184 52.922 1.00 57.66 117 ASP A O 1
ATOM 948 N N . ASP A 1 118 ? -27.429 -2.475 50.754 1.00 56.66 118 ASP A N 1
ATOM 949 C CA . ASP A 1 118 ? -28.903 -2.504 50.915 1.00 56.66 118 ASP A CA 1
ATOM 950 C C . ASP A 1 118 ? -29.587 -3.874 50.732 1.00 56.66 118 ASP A C 1
ATOM 952 O O . ASP A 1 118 ? -30.780 -3.959 50.424 1.00 56.66 118 ASP A O 1
ATOM 956 N N . THR A 1 119 ? -28.903 -5.011 50.898 1.00 54.41 119 THR A N 1
ATOM 957 C CA . THR A 1 119 ? -29.624 -6.301 50.876 1.00 54.41 119 THR A CA 1
ATOM 958 C C . THR A 1 119 ? -29.071 -7.325 51.863 1.00 54.41 119 THR A C 1
ATOM 960 O O . THR A 1 119 ? -28.062 -7.973 51.580 1.00 54.41 119 THR A O 1
ATOM 963 N N . PRO A 1 120 ? -29.789 -7.597 52.972 1.00 46.84 120 PRO A N 1
ATOM 964 C CA . PRO A 1 120 ? -29.641 -8.853 53.683 1.00 46.84 120 PRO A CA 1
ATOM 965 C C . PRO A 1 120 ? -30.103 -9.966 52.735 1.00 46.84 120 PRO A C 1
ATOM 967 O O . PRO A 1 120 ? -31.297 -10.153 52.488 1.00 46.84 120 PRO A O 1
ATOM 970 N N . LEU A 1 121 ? -29.142 -10.686 52.157 1.00 46.94 121 LEU A N 1
ATOM 971 C CA . LEU A 1 121 ? -29.372 -11.881 51.351 1.00 46.94 121 LEU A CA 1
ATOM 972 C C . LEU A 1 121 ? -29.955 -12.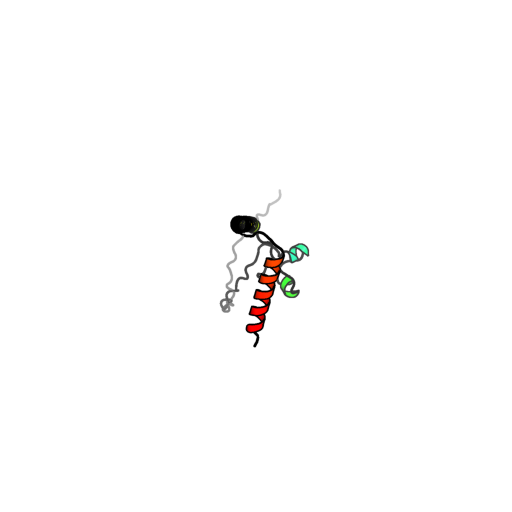983 52.240 1.00 46.94 121 LEU A C 1
ATOM 974 O O . LEU A 1 121 ? -29.247 -13.843 52.754 1.00 46.94 121 LEU A O 1
ATOM 978 N N . THR A 1 122 ? -31.275 -12.974 52.399 1.00 53.50 122 THR A N 1
ATOM 979 C CA . THR A 1 122 ? -32.021 -14.170 52.785 1.00 53.50 122 THR A CA 1
ATOM 980 C C . THR A 1 122 ? -32.451 -14.904 51.504 1.00 53.50 122 THR A C 1
ATOM 982 O O . THR A 1 122 ? -32.996 -14.273 50.589 1.00 53.50 122 THR A O 1
ATOM 985 N N . PRO A 1 123 ? -32.221 -16.232 51.391 1.00 56.59 123 PRO A N 1
ATOM 986 C CA . PRO A 1 123 ? -32.501 -17.030 50.184 1.00 56.59 123 PRO A CA 1
ATOM 987 C C . PRO A 1 123 ? -33.930 -16.890 49.627 1.00 56.59 123 PRO A C 1
ATOM 989 O O . PRO A 1 123 ? -34.186 -17.126 48.447 1.00 56.59 123 PRO A O 1
ATOM 992 N N . SER A 1 124 ? -34.869 -16.462 50.467 1.00 55.16 124 SER A N 1
ATOM 993 C CA . SER A 1 124 ? -36.280 -16.252 50.150 1.00 55.16 124 SER A CA 1
ATOM 994 C C . SER A 1 124 ? -36.552 -15.057 49.221 1.00 55.16 124 SER A C 1
ATOM 996 O O . SER A 1 124 ? -37.547 -15.073 48.490 1.00 55.16 124 SER A O 1
ATOM 998 N N . VAL A 1 125 ? -35.689 -14.033 49.192 1.00 55.03 125 VAL A N 1
ATOM 999 C CA . VAL A 1 125 ? -35.889 -12.822 48.365 1.00 55.03 125 VAL A CA 1
ATOM 1000 C C . VAL A 1 125 ? -35.439 -13.045 46.915 1.00 55.03 125 VAL A C 1
ATOM 1002 O O . VAL A 1 125 ? -36.123 -12.616 45.980 1.00 55.03 125 VAL A O 1
ATOM 1005 N N . LEU A 1 126 ? -34.357 -13.806 46.710 1.00 55.12 126 LEU A N 1
ATOM 1006 C CA . LEU A 1 126 ? -33.832 -14.149 45.382 1.00 55.12 126 LEU A CA 1
ATOM 1007 C C . LEU A 1 126 ? -34.860 -14.953 44.559 1.00 55.12 126 LEU A C 1
ATOM 1009 O O . LEU A 1 126 ? -35.113 -14.652 43.391 1.00 55.12 126 LEU A O 1
ATOM 1013 N N . ILE A 1 127 ? -35.537 -15.911 45.201 1.00 58.38 127 ILE A N 1
ATOM 1014 C CA . ILE A 1 127 ? -36.564 -16.758 44.572 1.00 58.38 127 ILE A CA 1
ATOM 1015 C C . ILE A 1 127 ? -37.800 -15.930 44.168 1.00 58.38 127 ILE A C 1
ATOM 1017 O O . ILE A 1 127 ? -38.392 -16.159 43.106 1.00 58.38 127 ILE A O 1
ATOM 1021 N N . LYS A 1 128 ? -38.171 -14.908 44.954 1.00 55.81 128 LYS A N 1
ATOM 1022 C CA . LYS A 1 128 ? -39.304 -14.012 44.646 1.00 55.81 128 LYS A CA 1
ATOM 1023 C C . LYS A 1 128 ? -39.019 -13.068 43.471 1.00 55.81 128 LYS A C 1
ATOM 1025 O O . LYS A 1 128 ? -39.918 -12.806 42.672 1.00 55.81 128 LYS A O 1
ATOM 1030 N N . LEU A 1 129 ? -37.787 -12.581 43.323 1.00 55.53 129 LEU A N 1
ATOM 1031 C CA . LEU A 1 129 ? -37.394 -11.699 42.213 1.00 55.53 129 LEU A CA 1
ATOM 1032 C C . LEU A 1 129 ? -37.328 -12.440 40.869 1.00 55.5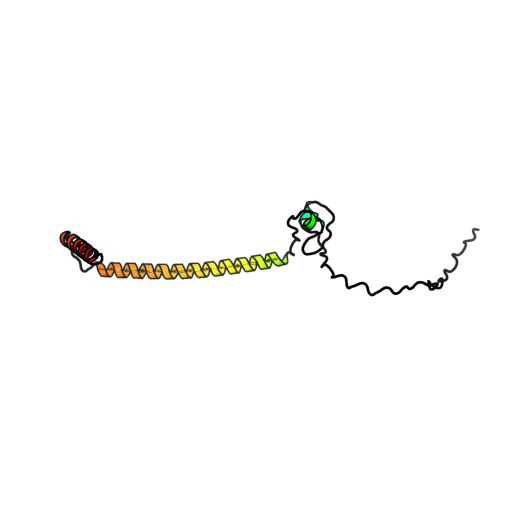3 129 LEU A C 1
ATOM 1034 O O . LEU A 1 129 ? -37.833 -11.934 39.862 1.00 55.53 129 LEU A O 1
ATOM 1038 N N . ILE A 1 130 ? -36.791 -13.663 40.864 1.00 58.44 130 ILE A N 1
ATOM 1039 C CA . ILE A 1 130 ? -36.719 -14.521 39.669 1.00 58.44 130 ILE A CA 1
ATOM 1040 C C . ILE A 1 130 ? -38.131 -14.905 39.199 1.00 58.44 130 ILE A C 1
ATOM 1042 O O . ILE A 1 130 ? -38.470 -14.739 38.026 1.00 58.44 130 ILE A O 1
ATOM 1046 N N . SER A 1 131 ? -39.007 -15.309 40.122 1.00 57.47 131 SER A N 1
ATOM 1047 C CA . SER A 1 131 ? -40.394 -15.674 39.797 1.00 57.47 131 SER A CA 1
ATOM 1048 C C . SER A 1 131 ? -41.275 -14.482 39.384 1.00 57.47 131 SER A C 1
ATOM 1050 O O . SER A 1 131 ? -42.284 -14.671 38.702 1.00 57.47 131 SER A O 1
ATOM 1052 N N . LYS A 1 132 ? -40.916 -13.240 39.739 1.00 55.91 132 LYS A N 1
ATOM 1053 C CA . LYS A 1 132 ? -41.601 -12.023 39.258 1.00 55.91 132 LYS A CA 1
ATOM 1054 C C . LYS A 1 132 ? -41.146 -11.620 37.848 1.00 55.91 132 LYS A C 1
ATOM 1056 O O . LYS A 1 132 ? -41.972 -11.168 37.055 1.00 55.91 132 LYS A O 1
ATOM 1061 N N . ARG A 1 133 ? -39.866 -11.834 37.510 1.00 56.50 133 ARG A N 1
ATOM 1062 C CA . ARG A 1 133 ? -39.329 -11.621 36.151 1.00 56.50 133 ARG A CA 1
ATOM 1063 C C . ARG A 1 133 ? -39.878 -12.636 35.145 1.00 56.50 133 ARG A C 1
ATOM 1065 O O . ARG A 1 133 ? -40.326 -12.226 34.079 1.00 56.50 133 ARG A O 1
ATOM 1072 N N . LEU A 1 134 ? -39.946 -13.918 35.513 1.00 57.12 134 LEU A N 1
ATOM 1073 C CA . LEU A 1 134 ? -40.517 -14.965 34.652 1.00 57.12 134 LEU A CA 1
ATOM 1074 C C . LEU A 1 134 ? -42.014 -14.754 34.383 1.00 57.12 134 LEU A C 1
ATOM 1076 O O . LEU A 1 134 ? -42.469 -14.937 33.258 1.00 57.12 134 LEU A O 1
ATOM 1080 N N . ARG A 1 135 ? -42.776 -14.276 35.378 1.00 55.75 135 ARG A N 1
ATOM 1081 C CA . ARG A 1 135 ? -44.192 -13.932 35.181 1.00 55.75 135 ARG A CA 1
ATOM 1082 C C . ARG A 1 135 ? -44.386 -12.777 34.201 1.00 55.75 135 ARG A C 1
ATOM 1084 O O . ARG A 1 135 ? -45.255 -12.876 33.350 1.00 55.75 135 ARG A O 1
ATOM 1091 N N . ARG A 1 136 ? -43.572 -11.716 34.262 1.00 54.41 136 ARG A N 1
ATOM 1092 C CA . ARG A 1 136 ? -43.664 -10.593 33.307 1.00 54.41 136 ARG A CA 1
ATOM 1093 C C . ARG A 1 136 ? -43.292 -10.987 31.876 1.00 54.41 136 ARG A C 1
ATOM 1095 O O . ARG A 1 136 ? -43.914 -10.477 30.956 1.00 54.41 136 ARG A O 1
ATOM 1102 N N . ALA A 1 137 ? -42.344 -11.903 31.687 1.00 55.91 137 ALA A N 1
ATOM 1103 C CA . ALA A 1 137 ? -41.962 -12.380 30.356 1.00 55.91 137 ALA A CA 1
ATOM 1104 C C . ALA A 1 137 ? -43.084 -13.174 29.653 1.00 55.91 137 ALA A C 1
ATOM 1106 O O . ALA A 1 137 ? -43.215 -13.096 28.437 1.00 55.91 137 ALA A O 1
ATOM 1107 N N . LEU A 1 138 ? -43.931 -13.880 30.411 1.00 55.00 138 LEU A N 1
ATOM 1108 C CA . LEU A 1 138 ? -45.044 -14.669 29.864 1.00 55.00 138 LEU A CA 1
ATOM 1109 C C . LEU A 1 138 ? -46.269 -13.831 29.452 1.00 55.00 138 LEU A C 1
ATOM 1111 O O . LEU A 1 138 ? -47.071 -14.299 28.652 1.00 55.00 138 LEU A O 1
ATOM 1115 N N . TYR A 1 139 ? -46.409 -12.595 29.945 1.00 53.69 139 TYR A N 1
ATOM 1116 C CA . TYR A 1 139 ? -47.484 -11.677 29.528 1.00 53.69 139 TYR A CA 1
ATOM 1117 C C . TYR A 1 139 ? -47.167 -10.888 28.247 1.00 53.69 139 TYR A C 1
ATOM 1119 O O . TYR A 1 139 ? -48.048 -10.214 27.732 1.00 53.69 139 TYR A O 1
ATOM 1127 N N . PHE A 1 140 ? -45.938 -10.967 27.727 1.00 52.66 140 PHE A N 1
ATOM 1128 C CA . PHE A 1 140 ? -45.536 -10.303 26.477 1.00 52.66 140 PHE A CA 1
ATOM 1129 C C . PHE A 1 140 ? -45.638 -11.204 25.232 1.00 52.66 140 PHE A C 1
ATOM 1131 O O . PHE A 1 140 ? -45.377 -10.737 24.129 1.00 52.66 140 PHE A O 1
ATOM 1138 N N . TYR A 1 141 ? -46.011 -12.477 25.399 1.00 47.56 141 TYR A N 1
ATOM 1139 C CA . TYR A 1 141 ? -46.097 -13.484 24.329 1.00 47.56 141 TYR A CA 1
ATOM 1140 C C . TYR A 1 141 ? -47.526 -14.013 24.107 1.00 47.56 141 TYR A C 1
ATOM 1142 O O . TYR A 1 141 ? -47.703 -15.160 23.697 1.00 47.56 141 TYR A O 1
ATOM 1150 N N . LYS A 1 142 ? -48.550 -13.204 24.398 1.00 42.47 142 LYS A N 1
ATOM 1151 C CA . LYS A 1 142 ? -49.949 -13.560 24.147 1.00 42.47 142 LYS A CA 1
ATOM 1152 C C . LYS A 1 142 ? -50.632 -12.511 23.288 1.00 42.47 142 LYS A C 1
ATOM 1154 O O . LYS A 1 142 ? -50.610 -11.336 23.711 1.00 42.47 142 LYS A O 1
#

Secondary structure (DSSP, 8-state):
----PPPPP-PPPP----S---------------B-SSPPHHHHHTTPPP--BSSS-HHHHTTT----PPPPTHHHHHHHHHHHHHHHHHHHHHHHHHHHHHHHHHHHHHHHHHTTSS----HHHHHHHHHHHHHHHHTT--